Protein AF-A0A0J1FQW9-F1 (afdb_monomer_lite)

Radius of gyration: 14.12 Å; chains: 1; bounding box: 33×16×39 Å

pLDDT: mean 87.71, std 14.53, range [42.91, 97.56]

Foldseek 3Di:
DDVLVVLVVQLVVLVVCCVVPVPCVVVSVVSNVVSVVVVVVVVCVVPPPVPPD

Sequence (53 aa):
MNRAEVLRMEREKVLTNFKEDNANRAKWLAALMDIDDEMEEMEKNQNSPFDQN

Organism: NCBI:txid476652

Secondary structure (DSSP, 8-state):
--HHHHHHHHHHHHHHHHHH-GGGHHHHHHHHHHHHHHHHHHHHHHS-TTS--

Structure (mmCIF, N/CA/C/O backbone):
data_AF-A0A0J1FQW9-F1
#
_entry.id   AF-A0A0J1FQW9-F1
#
loop_
_atom_site.group_PDB
_atom_site.id
_atom_site.type_symbol
_atom_site.label_atom_id
_atom_site.label_alt_id
_atom_site.label_comp_id
_atom_site.label_asym_id
_atom_site.label_entity_id
_atom_site.label_seq_id
_atom_site.pdbx_PDB_ins_code
_atom_site.Cartn_x
_atom_site.Cartn_y
_atom_site.Cartn_z
_atom_site.occupancy
_atom_site.B_iso_or_equiv
_atom_site.auth_seq_id
_atom_site.auth_comp_id
_atom_site.auth_asym_id
_atom_site.auth_atom_id
_atom_site.pdbx_PDB_model_num
ATOM 1 N N . MET A 1 1 ? -2.141 11.560 -16.808 1.00 69.44 1 MET A N 1
ATOM 2 C CA . MET A 1 1 ? -1.594 11.072 -15.532 1.00 69.44 1 MET A CA 1
ATOM 3 C C . MET A 1 1 ? -0.811 9.815 -15.818 1.00 69.44 1 MET A C 1
ATOM 5 O O . MET A 1 1 ? -1.363 8.923 -16.454 1.00 69.44 1 MET A O 1
ATOM 9 N N . ASN A 1 2 ? 0.464 9.774 -15.445 1.00 88.75 2 ASN A N 1
ATOM 10 C CA . ASN A 1 2 ? 1.245 8.539 -15.539 1.00 88.75 2 ASN A CA 1
ATOM 11 C C . ASN A 1 2 ? 0.877 7.597 -14.372 1.00 88.75 2 ASN A C 1
ATOM 13 O O . ASN A 1 2 ? 0.300 8.034 -13.374 1.00 88.75 2 ASN A O 1
ATOM 17 N N . ARG A 1 3 ? 1.171 6.295 -14.493 1.00 91.62 3 ARG A N 1
ATOM 18 C CA . ARG A 1 3 ? 0.803 5.300 -13.465 1.00 91.62 3 ARG A CA 1
ATOM 19 C C . ARG A 1 3 ? 1.382 5.644 -12.087 1.00 91.62 3 ARG A C 1
ATOM 21 O O . ARG A 1 3 ? 0.685 5.486 -11.092 1.00 91.62 3 ARG A O 1
ATOM 28 N N . ALA A 1 4 ? 2.589 6.210 -12.037 1.00 90.94 4 ALA A N 1
ATOM 29 C CA . ALA A 1 4 ? 3.223 6.640 -10.792 1.00 90.94 4 ALA A CA 1
ATOM 30 C C . ALA A 1 4 ? 2.455 7.763 -10.075 1.00 90.94 4 ALA A C 1
ATOM 32 O O . ALA A 1 4 ? 2.345 7.756 -8.854 1.00 90.94 4 ALA A O 1
ATOM 33 N N . GLU A 1 5 ? 1.890 8.722 -10.807 1.00 93.75 5 GLU A N 1
ATOM 34 C CA . GLU A 1 5 ? 1.028 9.764 -10.236 1.00 93.75 5 GLU A CA 1
ATOM 35 C C . GLU A 1 5 ? -0.267 9.179 -9.671 1.00 93.75 5 GLU A C 1
ATOM 37 O O . GLU A 1 5 ? -0.700 9.590 -8.596 1.00 93.75 5 GLU A O 1
ATOM 42 N N . VAL A 1 6 ? -0.855 8.201 -10.365 1.00 95.81 6 VAL A N 1
ATOM 43 C CA . VAL A 1 6 ? -2.057 7.502 -9.893 1.00 95.81 6 VAL A CA 1
ATOM 44 C C . VAL A 1 6 ? -1.765 6.747 -8.597 1.00 95.81 6 VAL A C 1
ATOM 46 O O . VAL A 1 6 ? -2.481 6.942 -7.618 1.00 95.81 6 VAL A O 1
ATOM 49 N N . LEU A 1 7 ? -0.678 5.971 -8.555 1.00 95.81 7 LEU A N 1
ATOM 50 C CA . LEU A 1 7 ? -0.264 5.223 -7.364 1.00 95.81 7 LEU A CA 1
ATOM 51 C C . LEU A 1 7 ? 0.010 6.144 -6.171 1.00 95.81 7 LEU A C 1
ATOM 53 O O . LEU A 1 7 ? -0.434 5.857 -5.062 1.00 95.81 7 LEU A O 1
ATOM 57 N N . ARG A 1 8 ? 0.646 7.304 -6.388 1.00 95.56 8 ARG A N 1
ATOM 58 C CA . ARG A 1 8 ? 0.847 8.303 -5.323 1.00 95.56 8 ARG A CA 1
ATOM 59 C C . ARG A 1 8 ? -0.474 8.810 -4.745 1.00 95.56 8 ARG A C 1
ATOM 61 O O . ARG A 1 8 ? -0.618 8.875 -3.527 1.00 95.56 8 ARG A O 1
ATOM 68 N N . MET A 1 9 ? -1.455 9.117 -5.594 1.00 96.81 9 MET A N 1
ATOM 69 C CA . MET A 1 9 ? -2.782 9.537 -5.129 1.00 96.81 9 MET A CA 1
ATOM 70 C C . MET A 1 9 ? -3.538 8.415 -4.407 1.00 96.81 9 MET A C 1
ATOM 72 O O . MET A 1 9 ? -4.253 8.673 -3.439 1.00 96.81 9 MET A O 1
ATOM 76 N N . GLU A 1 10 ? -3.422 7.174 -4.881 1.00 96.62 10 GLU A N 1
ATOM 77 C CA . GLU A 1 10 ? -4.018 6.000 -4.234 1.00 96.62 10 GLU A CA 1
ATOM 78 C C . GLU A 1 10 ? -3.407 5.785 -2.847 1.00 96.62 10 GLU A C 1
ATOM 80 O O . GLU A 1 10 ? -4.144 5.654 -1.867 1.00 96.62 10 GLU A O 1
ATOM 85 N N . ARG A 1 11 ? -2.080 5.884 -2.737 1.00 97.06 11 ARG A N 1
ATOM 86 C CA . ARG A 1 11 ? -1.344 5.801 -1.473 1.00 97.06 11 ARG A CA 1
ATOM 87 C C . ARG A 1 11 ? -1.804 6.848 -0.466 1.00 97.06 11 ARG A C 1
ATOM 89 O O . ARG A 1 11 ? -2.057 6.522 0.692 1.00 97.06 11 ARG A O 1
ATOM 96 N N . GLU A 1 12 ? -1.952 8.099 -0.898 1.00 97.31 12 GLU A N 1
ATOM 97 C CA . GLU A 1 12 ? -2.441 9.186 -0.042 1.00 97.31 12 GLU A CA 1
ATOM 98 C C . GLU A 1 12 ? -3.858 8.916 0.473 1.00 97.31 12 GLU A C 1
ATOM 100 O O . GLU A 1 12 ? -4.118 9.060 1.669 1.00 97.31 12 GLU A O 1
ATOM 105 N N . LYS A 1 13 ? -4.766 8.450 -0.394 1.00 96.62 13 LYS A N 1
ATOM 106 C CA . LYS A 1 13 ? -6.128 8.071 0.013 1.00 96.62 13 LYS A CA 1
ATOM 107 C C . LYS A 1 13 ? -6.121 6.934 1.032 1.00 96.62 13 LYS A C 1
ATOM 109 O O . LYS A 1 13 ? -6.850 6.999 2.020 1.00 96.62 13 LYS A O 1
ATOM 114 N N . VAL A 1 14 ? -5.299 5.907 0.814 1.00 96.88 14 VAL A N 1
ATOM 115 C CA . VAL A 1 14 ? -5.179 4.780 1.746 1.00 96.88 14 VAL A 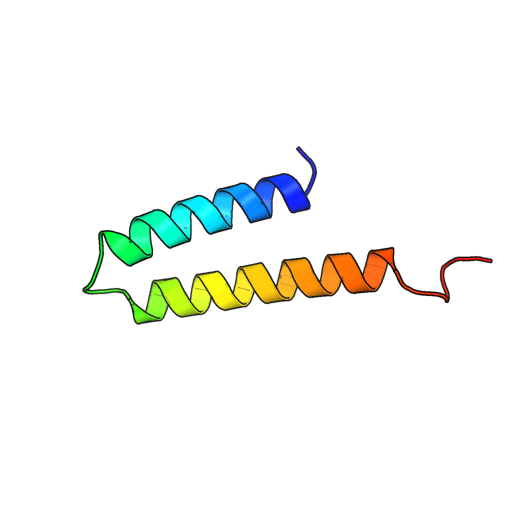CA 1
ATOM 116 C C . VAL A 1 14 ? -4.604 5.237 3.087 1.00 96.88 14 VAL A C 1
ATOM 118 O O . VAL A 1 14 ? -5.109 4.818 4.124 1.00 96.88 14 VAL A O 1
ATOM 121 N N . LEU A 1 15 ? -3.618 6.139 3.102 1.00 96.19 15 LEU A N 1
ATOM 122 C CA . LEU A 1 15 ? -3.067 6.702 4.341 1.00 96.19 15 LEU A CA 1
ATOM 123 C C . LEU A 1 15 ? -4.092 7.526 5.126 1.00 96.19 15 LEU A C 1
ATOM 125 O O . LEU A 1 15 ? -4.110 7.451 6.357 1.00 96.19 15 LEU A O 1
ATOM 129 N N . THR A 1 16 ? -4.939 8.298 4.443 1.00 96.31 16 THR A N 1
ATOM 130 C CA . THR A 1 16 ? -6.056 9.008 5.084 1.00 96.31 16 THR A CA 1
ATOM 131 C C . THR A 1 16 ? -7.022 8.011 5.723 1.00 96.31 16 THR A C 1
ATOM 133 O O . THR A 1 16 ? -7.263 8.081 6.927 1.00 96.31 16 THR A O 1
ATOM 136 N N . ASN A 1 17 ? -7.464 6.999 4.970 1.00 94.88 17 ASN A N 1
ATOM 137 C CA . ASN A 1 17 ? -8.361 5.966 5.492 1.00 94.88 17 ASN A CA 1
ATOM 138 C C . ASN A 1 17 ? -7.728 5.155 6.634 1.00 94.88 17 ASN A C 1
ATOM 140 O O . ASN A 1 17 ? -8.401 4.842 7.606 1.00 94.88 17 ASN A O 1
ATOM 144 N N . PHE A 1 18 ? -6.429 4.857 6.576 1.00 93.31 18 PHE A N 1
ATOM 145 C CA . PHE A 1 18 ? -5.711 4.156 7.644 1.00 93.31 18 PHE A CA 1
ATOM 146 C C . PHE A 1 18 ? -5.730 4.926 8.972 1.00 93.31 18 PHE A C 1
ATOM 148 O O . PHE A 1 18 ? -5.778 4.314 10.040 1.00 93.31 18 PHE A O 1
ATOM 155 N N . LYS A 1 19 ? -5.669 6.262 8.918 1.00 91.56 19 LYS A N 1
ATOM 156 C CA . LYS A 1 19 ? -5.717 7.124 10.109 1.00 91.56 19 LYS A CA 1
ATOM 157 C C . LYS A 1 19 ? -7.131 7.253 10.674 1.00 91.56 19 LYS A C 1
ATOM 159 O O . LYS A 1 19 ? -7.281 7.348 11.890 1.00 91.56 19 LYS A O 1
ATOM 164 N N . GLU A 1 20 ? -8.137 7.272 9.805 1.00 93.19 20 GLU A N 1
ATOM 165 C CA . GLU A 1 20 ? -9.533 7.546 10.168 1.00 93.19 20 GLU A CA 1
ATOM 166 C C . GLU A 1 20 ? -10.333 6.272 10.500 1.00 93.19 20 GLU A C 1
ATOM 168 O O . GLU A 1 20 ? -11.181 6.289 11.391 1.00 93.19 20 GLU A O 1
ATOM 173 N N . ASP A 1 21 ? -10.030 5.143 9.854 1.00 90.88 21 ASP A N 1
ATOM 174 C CA . ASP A 1 21 ? -10.737 3.867 9.994 1.00 90.88 21 ASP A CA 1
ATOM 175 C C . ASP A 1 21 ? -9.873 2.811 10.708 1.00 90.88 21 ASP A C 1
ATOM 177 O O . ASP A 1 21 ? -9.217 1.954 10.105 1.00 90.88 21 ASP A O 1
ATOM 181 N N . ASN A 1 22 ? -9.909 2.859 12.044 1.00 82.25 22 ASN A N 1
ATOM 182 C CA . ASN A 1 22 ? -9.203 1.905 12.904 1.00 82.25 22 ASN A CA 1
ATOM 183 C C . ASN A 1 22 ? -9.753 0.471 12.823 1.00 82.25 22 ASN A C 1
ATOM 185 O O . ASN A 1 22 ? -9.026 -0.464 13.160 1.00 82.25 22 ASN A O 1
ATOM 189 N N . ALA A 1 23 ? -11.003 0.274 12.390 1.00 91.56 23 ALA A N 1
ATOM 190 C CA . ALA A 1 23 ? -11.608 -1.055 12.318 1.00 91.56 23 ALA A CA 1
ATOM 191 C C . ALA A 1 23 ? -11.013 -1.888 11.172 1.00 91.56 23 ALA A C 1
ATOM 193 O O . ALA A 1 23 ? -10.856 -3.100 11.306 1.00 91.56 23 ALA A O 1
ATOM 194 N N . ASN A 1 24 ? -10.611 -1.238 10.075 1.00 93.31 24 ASN A N 1
ATOM 195 C CA . ASN A 1 24 ? -10.068 -1.906 8.888 1.00 93.31 24 ASN A CA 1
ATOM 196 C C . ASN A 1 24 ? -8.560 -1.696 8.704 1.00 93.31 24 ASN A C 1
ATOM 198 O O . ASN A 1 24 ? -8.033 -1.777 7.595 1.00 93.31 24 ASN A O 1
ATOM 202 N N . ARG A 1 25 ? -7.830 -1.467 9.797 1.00 93.25 25 ARG A N 1
ATOM 203 C CA . ARG A 1 25 ? -6.401 -1.132 9.765 1.00 93.25 25 ARG A CA 1
ATOM 204 C C . ARG A 1 25 ? -5.540 -2.148 9.000 1.00 93.25 25 ARG A C 1
ATOM 206 O O . ARG A 1 25 ? -4.661 -1.750 8.245 1.00 93.25 25 ARG A O 1
ATOM 213 N N .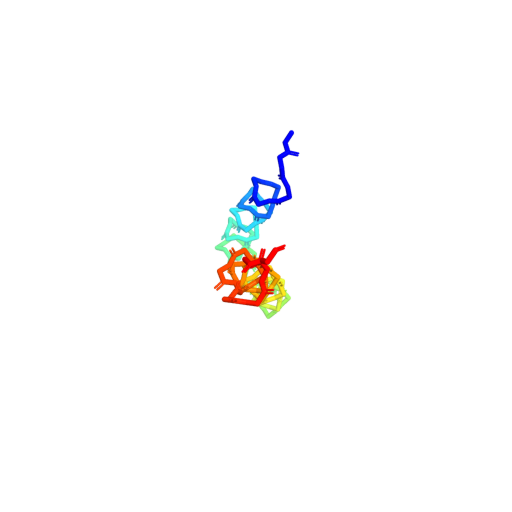 ALA A 1 26 ? -5.830 -3.445 9.138 1.00 95.81 26 ALA A N 1
ATOM 214 C CA . ALA A 1 26 ? -5.132 -4.510 8.411 1.00 95.81 26 ALA A CA 1
ATOM 215 C C . ALA A 1 26 ? -5.372 -4.453 6.891 1.00 95.81 26 ALA A C 1
ATOM 217 O O . ALA A 1 26 ? -4.437 -4.620 6.116 1.00 95.81 26 ALA A O 1
ATOM 218 N N . LYS A 1 27 ? -6.605 -4.150 6.464 1.00 96.69 27 LYS A N 1
ATOM 219 C CA . LYS A 1 27 ? -6.952 -3.960 5.048 1.00 96.69 27 LYS A CA 1
ATOM 220 C C . LYS A 1 27 ? -6.182 -2.783 4.452 1.00 96.69 27 LYS A C 1
ATOM 222 O O . LYS A 1 27 ? -5.671 -2.885 3.344 1.00 96.69 27 LYS A O 1
ATOM 227 N N . TRP A 1 28 ? -6.097 -1.676 5.186 1.00 97.06 28 TRP A N 1
ATOM 228 C CA . TRP A 1 28 ? -5.369 -0.495 4.728 1.00 97.06 28 TRP A CA 1
ATOM 229 C C . TRP A 1 28 ? -3.855 -0.721 4.678 1.00 97.06 28 TRP A C 1
ATOM 231 O O . TRP A 1 28 ? -3.216 -0.232 3.757 1.00 97.06 28 TRP A O 1
ATOM 241 N N . LEU A 1 29 ? -3.286 -1.506 5.600 1.00 95.94 29 LEU A N 1
ATOM 242 C CA . LEU A 1 29 ? -1.876 -1.913 5.523 1.00 95.94 29 LEU A CA 1
ATOM 243 C C . LEU A 1 29 ? -1.592 -2.801 4.314 1.00 95.94 29 LEU A C 1
ATOM 245 O O . LEU A 1 29 ? -0.617 -2.548 3.620 1.00 95.94 29 LEU A O 1
ATOM 249 N N . ALA A 1 30 ? -2.446 -3.792 4.044 1.00 97.44 30 ALA A N 1
ATOM 250 C CA . ALA A 1 30 ? -2.300 -4.642 2.864 1.00 97.44 30 ALA A CA 1
ATOM 251 C C . ALA A 1 30 ? -2.332 -3.808 1.573 1.00 97.44 30 ALA A C 1
ATOM 253 O O . ALA A 1 30 ? -1.425 -3.903 0.759 1.00 97.44 30 ALA A O 1
ATOM 254 N N . ALA A 1 31 ? -3.298 -2.892 1.456 1.00 97.19 31 ALA A N 1
ATOM 255 C CA . ALA A 1 31 ? -3.379 -1.993 0.308 1.00 97.19 31 ALA A CA 1
ATOM 256 C C . ALA A 1 31 ? -2.156 -1.063 0.171 1.00 97.19 31 ALA A C 1
ATOM 258 O O . ALA A 1 31 ? -1.780 -0.729 -0.946 1.00 97.19 31 ALA A O 1
ATOM 259 N N . LEU A 1 32 ? -1.533 -0.630 1.278 1.00 97.00 32 LEU A N 1
ATOM 260 C CA . LEU A 1 32 ? -0.280 0.137 1.217 1.00 97.00 32 LEU A CA 1
ATOM 261 C C . LEU A 1 32 ? 0.884 -0.709 0.712 1.00 97.00 32 LEU A C 1
ATOM 263 O O . LEU A 1 32 ? 1.657 -0.209 -0.095 1.00 97.00 32 LEU A O 1
ATOM 267 N N . MET A 1 33 ? 0.997 -1.955 1.176 1.00 96.88 33 MET A N 1
ATOM 268 C CA . MET A 1 33 ? 2.037 -2.873 0.713 1.00 96.88 33 MET A CA 1
ATOM 269 C C . MET A 1 33 ? 1.910 -3.134 -0.787 1.00 96.88 33 MET A C 1
ATOM 271 O O . MET A 1 33 ? 2.887 -2.958 -1.498 1.00 96.88 33 MET A O 1
ATOM 275 N N . ASP A 1 34 ? 0.702 -3.429 -1.276 1.00 97.56 34 ASP A N 1
ATOM 276 C CA . ASP A 1 34 ? 0.470 -3.669 -2.706 1.00 97.56 34 ASP A CA 1
ATOM 277 C C . ASP A 1 34 ? 0.886 -2.456 -3.569 1.00 97.56 34 ASP A C 1
ATOM 279 O O . ASP A 1 34 ? 1.465 -2.611 -4.644 1.00 97.56 34 ASP A O 1
ATOM 283 N N . ILE A 1 35 ? 0.606 -1.234 -3.094 1.00 97.19 35 ILE A N 1
ATOM 284 C CA . ILE A 1 35 ? 0.971 0.010 -3.789 1.00 97.19 35 ILE A CA 1
ATOM 285 C C . ILE A 1 35 ? 2.485 0.246 -3.760 1.00 97.19 35 ILE A C 1
ATOM 287 O O . ILE A 1 35 ? 3.059 0.616 -4.786 1.00 97.19 35 ILE A O 1
ATOM 291 N N . ASP A 1 36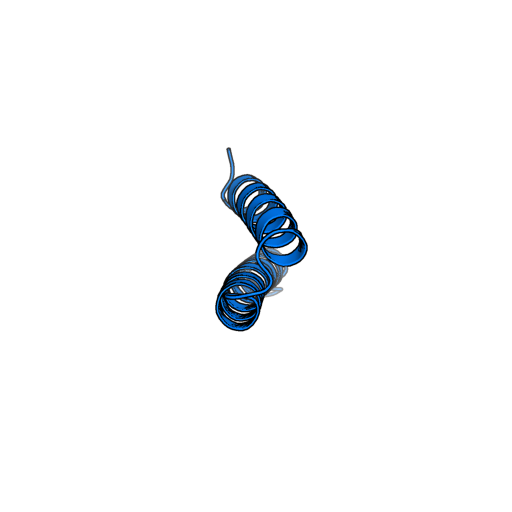 ? 3.116 0.074 -2.597 1.00 96.12 36 ASP A N 1
ATOM 292 C CA . ASP A 1 36 ? 4.555 0.291 -2.434 1.00 96.12 36 ASP A CA 1
ATOM 293 C C . ASP A 1 36 ? 5.354 -0.752 -3.246 1.00 96.12 36 ASP A C 1
ATOM 295 O O . ASP A 1 36 ? 6.308 -0.370 -3.926 1.00 96.12 36 ASP A O 1
ATOM 299 N N . ASP A 1 37 ? 4.904 -2.012 -3.294 1.00 96.75 37 ASP A N 1
ATOM 300 C CA . ASP A 1 37 ? 5.490 -3.074 -4.124 1.00 96.75 37 ASP A CA 1
ATOM 301 C C . ASP A 1 37 ? 5.407 -2.732 -5.624 1.00 96.75 37 ASP A C 1
ATOM 303 O O . ASP A 1 37 ? 6.397 -2.838 -6.351 1.00 96.75 37 ASP A O 1
ATOM 307 N N . GLU A 1 38 ? 4.248 -2.268 -6.113 1.00 95.38 38 GLU A N 1
ATOM 308 C CA . GLU A 1 38 ? 4.104 -1.870 -7.522 1.00 95.38 38 GLU A CA 1
ATOM 309 C C . GLU A 1 38 ? 5.008 -0.675 -7.863 1.00 95.38 38 GLU A C 1
ATOM 311 O O . GLU A 1 38 ? 5.625 -0.638 -8.932 1.00 95.38 38 GLU A O 1
ATOM 316 N N . MET A 1 39 ? 5.115 0.302 -6.958 1.00 94.19 39 MET A N 1
ATOM 317 C CA . MET A 1 39 ? 6.020 1.436 -7.138 1.00 94.19 39 MET A CA 1
ATOM 318 C C . MET A 1 39 ? 7.485 0.992 -7.204 1.00 94.19 39 MET A C 1
ATOM 320 O O . MET A 1 39 ? 8.206 1.451 -8.093 1.00 94.19 39 MET A O 1
ATOM 324 N N . GLU A 1 40 ? 7.908 0.082 -6.326 1.00 94.19 40 GLU A N 1
ATOM 325 C CA . GLU A 1 40 ? 9.267 -0.465 -6.317 1.00 94.19 40 GLU A CA 1
ATOM 326 C C . GLU A 1 40 ? 9.581 -1.221 -7.619 1.00 94.19 40 GLU A C 1
ATOM 328 O O . GLU A 1 40 ? 10.643 -1.028 -8.215 1.00 94.19 40 GLU A O 1
ATOM 333 N N . GLU A 1 41 ? 8.648 -2.032 -8.122 1.00 92.94 41 GLU A N 1
ATOM 334 C CA . GLU A 1 41 ? 8.817 -2.741 -9.396 1.00 92.94 41 GLU A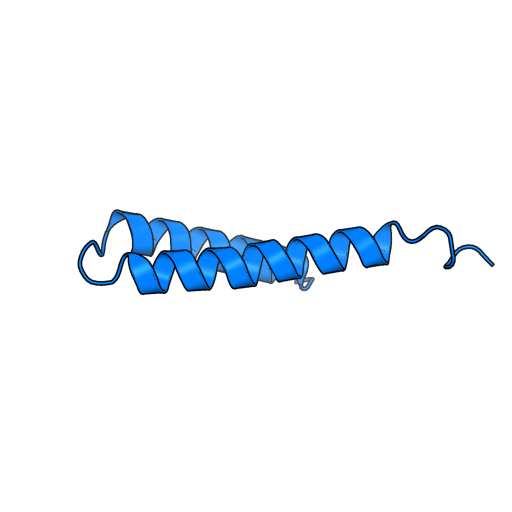 CA 1
ATOM 335 C C . GLU A 1 41 ? 8.915 -1.780 -10.586 1.00 92.94 41 GLU A C 1
ATOM 337 O O . GLU A 1 41 ? 9.736 -1.973 -11.487 1.00 92.94 41 GLU A O 1
ATOM 342 N N . MET A 1 42 ? 8.134 -0.698 -10.600 1.00 90.00 42 MET A N 1
ATOM 343 C CA . MET A 1 42 ? 8.279 0.328 -11.635 1.00 90.00 42 MET A CA 1
ATOM 344 C C . MET A 1 42 ? 9.638 1.035 -11.568 1.00 90.00 42 MET A C 1
ATOM 346 O O . MET A 1 42 ? 10.216 1.324 -12.616 1.00 90.00 42 MET A O 1
ATOM 350 N N . GLU A 1 43 ? 10.158 1.313 -10.371 1.00 87.62 43 GLU A N 1
ATOM 351 C CA . GLU A 1 43 ? 11.482 1.919 -10.194 1.00 87.62 43 GLU A CA 1
ATOM 352 C C . GLU A 1 43 ? 12.606 0.976 -10.645 1.00 87.62 43 GLU A C 1
ATOM 354 O O . GLU A 1 43 ? 13.535 1.410 -11.332 1.00 87.62 43 GLU A O 1
AT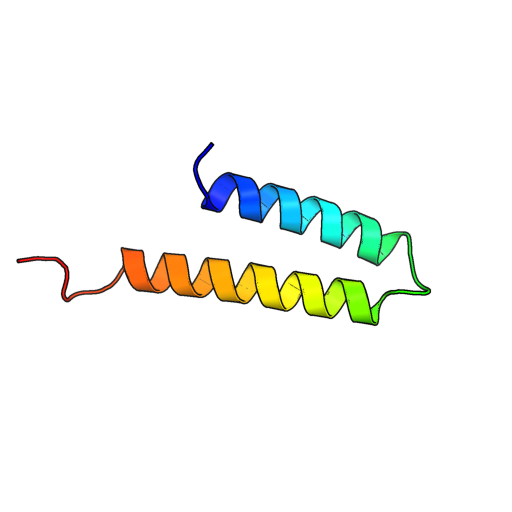OM 359 N N . LYS A 1 44 ? 12.501 -0.323 -10.337 1.00 86.88 44 LYS A N 1
ATOM 360 C CA . LYS A 1 44 ? 13.433 -1.356 -10.822 1.00 86.88 44 LYS A CA 1
ATOM 361 C C . LYS A 1 44 ? 13.424 -1.464 -12.342 1.00 86.88 44 LYS A C 1
ATOM 363 O O . LYS A 1 44 ? 14.488 -1.502 -12.953 1.00 86.88 44 LYS A O 1
ATOM 368 N N . ASN A 1 45 ? 12.241 -1.468 -12.951 1.00 78.88 45 ASN A N 1
ATOM 369 C CA . ASN A 1 45 ? 12.097 -1.572 -14.403 1.00 78.88 45 ASN A CA 1
ATOM 370 C C . ASN A 1 45 ? 12.594 -0.315 -15.134 1.00 78.88 45 ASN A C 1
ATOM 372 O O . ASN A 1 45 ? 13.097 -0.419 -16.245 1.00 78.88 45 ASN A O 1
ATOM 376 N N . GLN A 1 46 ? 12.517 0.870 -14.520 1.00 68.06 46 GLN A N 1
ATOM 377 C CA . GLN A 1 46 ? 13.093 2.097 -15.093 1.00 68.06 46 GLN A CA 1
ATOM 378 C C . GLN A 1 46 ? 14.618 2.186 -14.938 1.00 68.06 46 GLN A C 1
ATOM 380 O O . GLN A 1 46 ? 15.277 2.807 -15.768 1.00 68.06 46 GLN A O 1
ATOM 385 N N . ASN A 1 47 ? 15.182 1.569 -13.896 1.00 60.47 47 ASN A N 1
ATOM 386 C CA .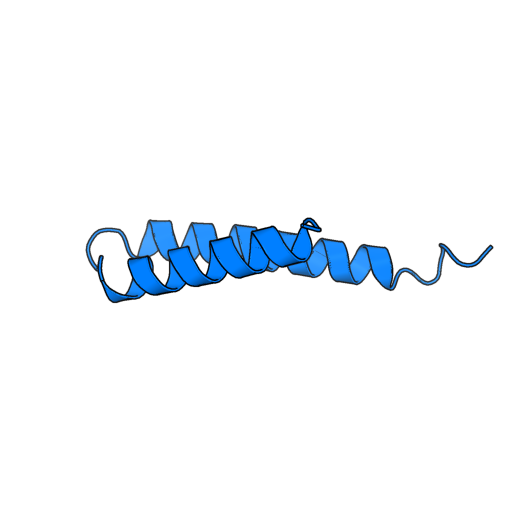 ASN A 1 47 ? 16.619 1.569 -13.608 1.00 60.47 47 ASN A CA 1
ATOM 387 C C . ASN A 1 47 ? 17.328 0.267 -14.027 1.00 60.47 47 ASN A C 1
ATOM 389 O O . ASN A 1 47 ? 18.469 0.035 -13.619 1.00 60.47 47 ASN A O 1
ATOM 393 N N . SER A 1 48 ? 16.681 -0.586 -14.828 1.00 54.31 48 SER A N 1
ATOM 394 C CA . SER A 1 48 ? 17.275 -1.828 -15.325 1.00 54.31 48 SER A CA 1
ATOM 395 C C . SER A 1 48 ? 18.481 -1.518 -16.230 1.00 54.31 48 SER A C 1
ATOM 397 O O . SER A 1 48 ? 18.317 -0.900 -17.285 1.00 54.31 48 SER A O 1
ATOM 399 N N . PRO A 1 49 ? 19.705 -1.964 -15.884 1.00 57.44 49 PRO A N 1
ATOM 400 C CA . PRO A 1 49 ? 20.899 -1.725 -16.700 1.00 57.44 49 PRO A CA 1
ATOM 401 C C . PRO A 1 49 ? 20.910 -2.518 -18.021 1.00 57.44 49 PRO A C 1
ATOM 403 O O . PRO A 1 49 ? 21.854 -2.389 -18.795 1.00 57.44 49 PRO A O 1
ATOM 406 N N . PHE A 1 50 ? 19.885 -3.335 -18.291 1.00 58.22 50 PHE A N 1
ATOM 407 C CA . PHE A 1 50 ? 19.775 -4.149 -19.505 1.00 58.22 50 PHE A CA 1
ATOM 408 C C . PHE A 1 50 ? 18.917 -3.517 -20.614 1.00 58.22 50 PHE A C 1
ATOM 410 O O . PHE A 1 50 ? 18.914 -4.047 -21.721 1.00 58.22 50 PHE A O 1
ATOM 417 N N . ASP A 1 51 ? 18.259 -2.379 -20.358 1.00 55.62 51 ASP A N 1
ATOM 418 C CA . ASP A 1 51 ? 17.480 -1.632 -21.365 1.00 55.62 51 ASP A CA 1
ATOM 419 C C . ASP A 1 51 ? 18.293 -0.530 -22.080 1.00 55.62 51 ASP A C 1
ATOM 421 O O . ASP A 1 51 ? 17.750 0.274 -22.836 1.00 55.62 51 ASP A O 1
ATOM 425 N N . GLN A 1 52 ? 19.616 -0.491 -21.873 1.00 50.41 52 GLN A N 1
ATOM 426 C CA . GLN A 1 52 ? 20.542 0.343 -22.646 1.00 50.41 52 GLN A CA 1
ATOM 427 C C . GLN A 1 52 ? 21.262 -0.500 -23.709 1.00 50.41 52 GLN A C 1
ATOM 429 O O . GLN A 1 52 ? 22.436 -0.824 -23.545 1.00 50.41 52 GLN A O 1
ATOM 434 N N . ASN A 1 53 ? 20.564 -0.873 -24.784 1.00 42.91 53 ASN A N 1
ATOM 435 C CA . ASN A 1 53 ? 21.172 -1.394 -26.017 1.00 42.91 53 ASN A CA 1
ATOM 436 C C . ASN A 1 53 ? 20.441 -0.870 -27.254 1.00 42.91 53 ASN A C 1
ATOM 438 O O . ASN A 1 53 ? 19.202 -1.027 -27.314 1.00 42.91 53 ASN A O 1
#